Protein AF-H6BDT0-F1 (afdb_monomer_lite)

Structure (mmCIF, N/CA/C/O backbone):
data_AF-H6BDT0-F1
#
_entry.id   AF-H6BDT0-F1
#
loop_
_atom_site.group_PDB
_atom_site.id
_atom_site.type_symbol
_atom_site.label_atom_id
_atom_site.label_alt_id
_atom_site.label_comp_id
_atom_site.label_asym_id
_atom_site.label_entity_id
_atom_site.label_seq_id
_atom_site.pdbx_PDB_ins_code
_atom_site.Cartn_x
_atom_site.Cartn_y
_atom_site.Cartn_z
_atom_site.occupancy
_atom_site.B_iso_or_equiv
_atom_site.auth_seq_id
_atom_site.auth_comp_id
_atom_site.auth_asym_id
_atom_site.auth_atom_id
_atom_site.pdbx_PDB_model_num
ATOM 1 N N . LYS A 1 1 ? 19.150 3.826 -22.718 1.00 64.50 1 LYS A N 1
ATOM 2 C CA . LYS A 1 1 ? 18.398 5.050 -22.333 1.00 64.50 1 LYS A CA 1
ATOM 3 C C . LYS A 1 1 ? 16.943 4.719 -22.051 1.00 64.50 1 LYS A C 1
ATOM 5 O O . LYS A 1 1 ? 16.626 4.702 -20.880 1.00 64.50 1 LYS A O 1
ATOM 10 N N . ALA A 1 2 ? 16.120 4.353 -23.041 1.00 79.25 2 ALA A N 1
ATOM 11 C CA . ALA A 1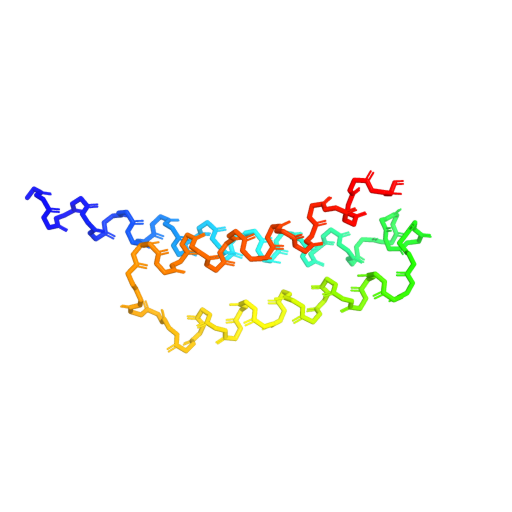 2 ? 14.727 3.963 -22.777 1.00 79.25 2 ALA A CA 1
ATOM 12 C C . ALA A 1 2 ? 14.605 2.754 -21.823 1.00 79.25 2 ALA A C 1
ATOM 14 O O . ALA A 1 2 ? 13.861 2.825 -20.855 1.00 79.25 2 ALA A O 1
ATOM 15 N N . GLU A 1 3 ? 15.417 1.707 -22.019 1.00 78.62 3 GLU A N 1
ATOM 16 C CA . GLU A 1 3 ? 15.423 0.533 -21.126 1.00 78.62 3 GLU A CA 1
ATOM 17 C C . GLU A 1 3 ? 15.853 0.882 -19.687 1.00 78.62 3 GLU A C 1
ATOM 19 O O . GLU A 1 3 ? 15.228 0.437 -18.729 1.00 78.62 3 GLU A O 1
ATOM 24 N N . ASP A 1 4 ? 16.873 1.733 -19.511 1.00 86.06 4 ASP A N 1
ATOM 25 C CA . ASP A 1 4 ? 17.284 2.223 -18.184 1.00 86.06 4 ASP A CA 1
ATOM 26 C C . ASP A 1 4 ? 16.173 3.044 -17.502 1.00 86.06 4 ASP A C 1
ATOM 28 O O . ASP A 1 4 ? 15.998 2.976 -16.285 1.00 86.06 4 ASP A O 1
ATOM 32 N N . GLU A 1 5 ? 15.426 3.831 -18.282 1.00 89.12 5 GLU A N 1
ATOM 33 C CA . GLU A 1 5 ? 14.317 4.657 -17.798 1.00 89.12 5 GLU A CA 1
ATOM 34 C C . GLU A 1 5 ? 13.108 3.805 -17.387 1.00 89.12 5 GLU A C 1
ATOM 36 O O . GLU A 1 5 ? 12.535 4.053 -16.326 1.00 89.12 5 GLU A O 1
ATOM 41 N N . GLU A 1 6 ? 12.763 2.770 -18.157 1.00 87.81 6 GLU A N 1
ATOM 42 C CA . GLU A 1 6 ? 11.706 1.813 -17.802 1.00 87.81 6 GLU A CA 1
ATOM 43 C C . GLU A 1 6 ? 12.054 1.023 -16.540 1.00 87.81 6 GLU A C 1
ATOM 45 O O . GLU A 1 6 ? 11.245 0.955 -15.611 1.00 87.81 6 GLU A O 1
ATOM 50 N N . HIS A 1 7 ? 13.281 0.501 -16.445 1.00 89.56 7 HIS A N 1
ATOM 51 C CA . HIS A 1 7 ? 13.736 -0.191 -15.240 1.00 89.56 7 HIS A CA 1
ATOM 52 C C . HIS A 1 7 ? 13.694 0.713 -14.010 1.00 89.56 7 HIS A C 1
ATOM 54 O O . HIS A 1 7 ? 13.250 0.285 -12.943 1.00 89.56 7 HIS A O 1
ATOM 60 N N . LYS A 1 8 ? 14.118 1.972 -14.155 1.00 93.88 8 LYS A N 1
ATOM 61 C CA . LYS A 1 8 ? 14.042 2.947 -13.069 1.00 93.88 8 LYS A CA 1
ATOM 62 C C . LYS A 1 8 ? 12.593 3.215 -12.661 1.00 93.88 8 LYS A C 1
ATOM 64 O O . LYS A 1 8 ? 12.292 3.133 -11.475 1.00 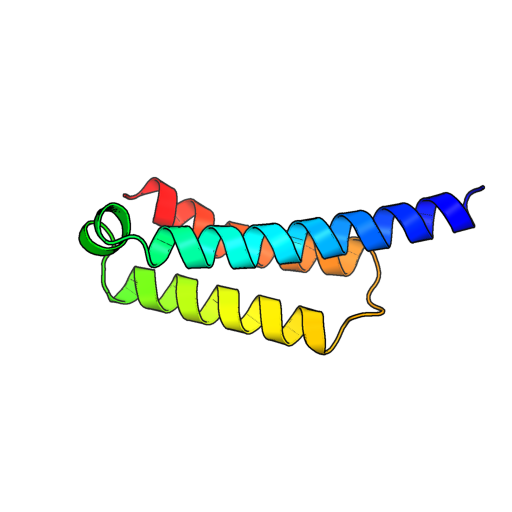93.88 8 LYS A O 1
ATOM 69 N N . LYS A 1 9 ? 11.696 3.472 -13.622 1.00 93.94 9 LYS A N 1
ATOM 70 C CA . LYS A 1 9 ? 10.270 3.720 -13.350 1.00 93.94 9 LYS A CA 1
ATOM 71 C C . LYS A 1 9 ? 9.646 2.542 -12.601 1.00 93.94 9 LYS A C 1
ATOM 73 O O . LYS A 1 9 ? 8.980 2.740 -11.595 1.00 93.94 9 LYS A O 1
ATOM 78 N N . LYS A 1 10 ? 9.926 1.315 -13.043 1.00 94.06 10 LYS A N 1
ATOM 79 C CA . LYS A 1 10 ? 9.463 0.081 -12.398 1.00 94.06 10 LYS A CA 1
ATOM 80 C C . LYS A 1 10 ? 9.916 -0.025 -10.941 1.00 94.06 10 LYS A C 1
ATOM 82 O O . LYS A 1 10 ? 9.106 -0.325 -10.068 1.00 94.06 10 LYS A O 1
ATOM 87 N N . VAL A 1 11 ? 11.196 0.238 -10.670 1.00 95.00 11 VAL A N 1
ATOM 88 C CA . VAL A 1 11 ? 11.741 0.228 -9.303 1.00 95.00 11 VAL A CA 1
ATOM 89 C C . VAL A 1 11 ? 11.104 1.324 -8.448 1.00 95.00 11 VAL A C 1
ATOM 91 O O . VAL A 1 11 ? 10.720 1.056 -7.312 1.00 95.00 11 VAL A O 1
ATOM 94 N N . ASP A 1 12 ? 10.94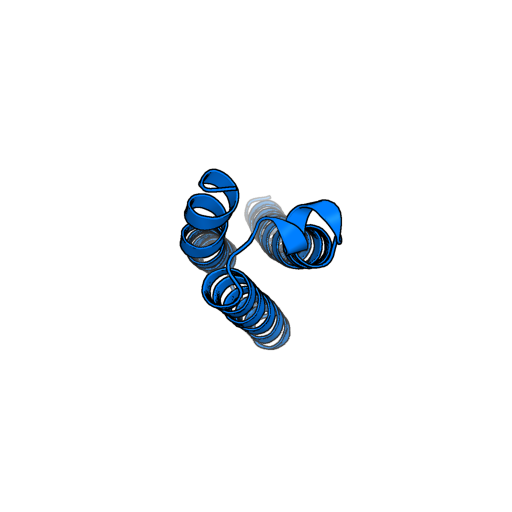4 2.530 -8.991 1.00 95.75 12 ASP A N 1
ATOM 95 C CA . ASP A 1 12 ? 10.341 3.658 -8.281 1.00 95.75 12 ASP A CA 1
ATOM 96 C C . ASP A 1 12 ? 8.863 3.383 -7.938 1.00 95.75 12 ASP A C 1
ATOM 98 O O . ASP A 1 12 ? 8.475 3.553 -6.780 1.00 95.75 12 ASP A O 1
ATOM 102 N N . SER A 1 13 ? 8.059 2.873 -8.882 1.00 96.62 13 SER A N 1
ATOM 103 C CA . SER A 1 13 ? 6.654 2.496 -8.646 1.00 96.62 13 SER A CA 1
ATOM 104 C C . SER A 1 13 ? 6.524 1.365 -7.620 1.00 96.62 13 SER A C 1
ATOM 106 O O . SER A 1 13 ? 5.706 1.451 -6.701 1.00 96.62 13 SER A O 1
ATOM 108 N N . LYS A 1 14 ? 7.377 0.332 -7.700 1.00 96.62 14 LYS A N 1
ATOM 109 C CA . LYS A 1 14 ? 7.417 -0.746 -6.699 1.00 96.62 14 LYS A CA 1
ATOM 110 C C . LYS A 1 14 ? 7.717 -0.201 -5.301 1.00 96.62 14 LYS A C 1
ATOM 112 O O . LYS A 1 14 ? 6.999 -0.510 -4.349 1.00 96.62 14 LYS A O 1
ATOM 117 N N . ASN A 1 15 ? 8.759 0.621 -5.181 1.00 96.12 15 ASN A N 1
ATOM 118 C CA . ASN A 1 15 ? 9.160 1.222 -3.912 1.00 96.12 15 ASN A CA 1
ATOM 119 C C . ASN A 1 15 ? 8.073 2.155 -3.366 1.00 96.12 15 ASN A C 1
ATOM 121 O O . ASN A 1 15 ? 7.882 2.225 -2.154 1.00 96.12 15 ASN A O 1
ATOM 125 N N . ALA A 1 16 ? 7.354 2.879 -4.227 1.00 97.06 16 ALA A N 1
ATOM 126 C CA . ALA A 1 16 ? 6.253 3.741 -3.813 1.00 97.06 16 ALA A CA 1
ATOM 127 C C . ALA A 1 16 ? 5.112 2.934 -3.174 1.00 97.06 16 ALA A C 1
ATOM 129 O O . ALA A 1 16 ? 4.675 3.277 -2.073 1.00 97.06 16 ALA A O 1
ATOM 130 N N . LEU A 1 17 ? 4.691 1.837 -3.815 1.00 97.19 17 LEU A N 1
ATOM 131 C CA . LEU A 1 17 ? 3.662 0.943 -3.281 1.00 97.19 17 LEU A CA 1
ATOM 132 C C . LEU A 1 17 ? 4.091 0.314 -1.951 1.00 97.19 17 LEU A C 1
ATOM 134 O O . LEU A 1 17 ? 3.333 0.332 -0.981 1.00 97.19 17 LEU A O 1
ATOM 138 N N . GLU A 1 18 ? 5.320 -0.202 -1.891 1.00 96.38 18 GLU A N 1
ATOM 139 C CA . GLU A 1 18 ? 5.870 -0.814 -0.680 1.00 96.38 18 GLU A CA 1
ATOM 140 C C . GLU A 1 18 ? 5.904 0.188 0.482 1.00 96.38 18 GLU A C 1
ATOM 142 O O . GLU A 1 18 ? 5.357 -0.069 1.559 1.00 96.38 18 GLU A O 1
ATOM 147 N N . ASN A 1 19 ? 6.468 1.374 0.243 1.00 97.50 19 ASN A N 1
ATOM 148 C CA . ASN A 1 19 ? 6.553 2.427 1.248 1.00 97.50 19 ASN A CA 1
ATOM 149 C C . ASN A 1 19 ? 5.169 2.869 1.727 1.00 97.50 19 ASN A C 1
ATOM 151 O O . ASN A 1 19 ? 4.970 3.037 2.930 1.00 97.50 19 ASN A O 1
ATOM 155 N N . TYR A 1 20 ? 4.203 3.050 0.824 1.00 96.69 20 TYR A N 1
ATOM 156 C CA . TYR A 1 20 ? 2.848 3.437 1.212 1.00 96.69 20 TYR A CA 1
ATOM 157 C C . TYR A 1 20 ? 2.179 2.365 2.072 1.00 96.69 20 TYR A C 1
ATOM 159 O O . TYR A 1 20 ? 1.639 2.690 3.131 1.00 96.69 20 TYR A O 1
ATOM 167 N N . ALA A 1 21 ? 2.261 1.094 1.669 1.00 96.88 21 ALA A N 1
ATOM 168 C CA . ALA A 1 21 ? 1.681 -0.017 2.415 1.00 96.88 21 ALA A CA 1
ATOM 169 C C . ALA A 1 21 ? 2.239 -0.087 3.847 1.00 96.88 21 ALA A C 1
ATOM 171 O O . ALA A 1 21 ? 1.470 -0.133 4.811 1.00 96.88 21 ALA A O 1
ATOM 172 N N . TYR A 1 22 ? 3.563 -0.011 4.012 1.00 95.94 22 TYR A N 1
ATOM 173 C CA . TYR A 1 22 ? 4.186 -0.026 5.339 1.00 95.94 22 TYR A CA 1
ATOM 174 C C . TYR A 1 22 ? 3.894 1.233 6.159 1.00 95.94 22 TYR A C 1
ATOM 176 O O . TYR A 1 22 ? 3.596 1.127 7.352 1.00 95.94 22 TYR A O 1
ATOM 184 N N . ASN A 1 23 ? 3.929 2.417 5.542 1.00 95.25 23 ASN A N 1
ATOM 185 C CA . ASN A 1 23 ? 3.608 3.669 6.224 1.00 95.25 23 ASN A CA 1
ATOM 186 C C . ASN A 1 23 ? 2.170 3.655 6.741 1.00 95.25 23 ASN A C 1
ATOM 188 O O . ASN A 1 23 ? 1.948 3.913 7.922 1.00 95.25 23 ASN A O 1
ATOM 192 N N . MET A 1 24 ? 1.208 3.265 5.901 1.00 94.56 24 MET A N 1
ATOM 193 C CA . MET A 1 24 ? -0.194 3.175 6.295 1.00 94.56 24 MET A CA 1
ATOM 194 C C . MET A 1 24 ? -0.402 2.142 7.406 1.00 94.56 24 MET A C 1
ATOM 196 O O . MET A 1 24 ? -1.150 2.387 8.354 1.00 94.56 24 MET A O 1
ATOM 200 N N . ARG A 1 25 ? 0.318 1.013 7.351 1.00 94.31 25 ARG A N 1
ATOM 201 C CA . ARG A 1 25 ? 0.280 -0.015 8.399 1.00 94.31 25 ARG A CA 1
ATOM 202 C C . ARG A 1 25 ? 0.717 0.542 9.744 1.00 94.31 25 ARG A C 1
ATOM 204 O O . ARG A 1 25 ? 0.112 0.226 10.764 1.00 94.31 25 ARG A O 1
ATOM 211 N N . ASN A 1 26 ? 1.769 1.352 9.748 1.00 94.38 26 ASN A N 1
ATOM 212 C CA . ASN A 1 26 ? 2.254 2.000 10.958 1.00 94.38 26 ASN A CA 1
ATOM 213 C C . ASN A 1 26 ? 1.259 3.059 11.441 1.00 94.38 26 ASN A C 1
ATOM 215 O O . ASN A 1 26 ? 0.958 3.100 12.630 1.00 94.38 26 ASN A O 1
ATOM 219 N N . THR A 1 27 ? 0.676 3.846 10.531 1.00 91.50 27 THR A N 1
ATOM 220 C CA . THR A 1 27 ? -0.346 4.849 10.858 1.00 91.50 27 THR A CA 1
ATOM 221 C C . THR A 1 27 ? -1.548 4.232 11.566 1.00 91.50 27 THR A C 1
ATOM 223 O O . THR A 1 27 ? -1.909 4.696 12.638 1.00 91.50 27 THR A O 1
ATOM 226 N N . ILE A 1 28 ? -2.145 3.159 11.041 1.00 91.81 28 ILE A N 1
ATOM 227 C CA . ILE A 1 28 ? -3.331 2.531 11.661 1.00 91.81 28 ILE A CA 1
ATOM 228 C C . ILE A 1 28 ? -3.016 1.697 12.914 1.00 91.81 28 ILE A C 1
ATOM 230 O O . ILE A 1 28 ? -3.934 1.278 13.626 1.00 91.81 28 ILE A O 1
ATOM 234 N N . LYS A 1 29 ? -1.732 1.413 13.162 1.00 91.50 29 LYS A N 1
ATOM 235 C CA . LYS A 1 29 ? -1.247 0.760 14.384 1.00 91.50 29 LYS A CA 1
ATOM 236 C C . LYS A 1 29 ? -0.879 1.755 15.480 1.00 91.50 29 LYS A C 1
ATOM 238 O O . LYS A 1 29 ? -0.793 1.338 16.629 1.00 91.50 29 LYS A O 1
ATOM 243 N N . ASP A 1 30 ? -0.688 3.030 15.152 1.00 93.44 30 ASP A N 1
ATOM 244 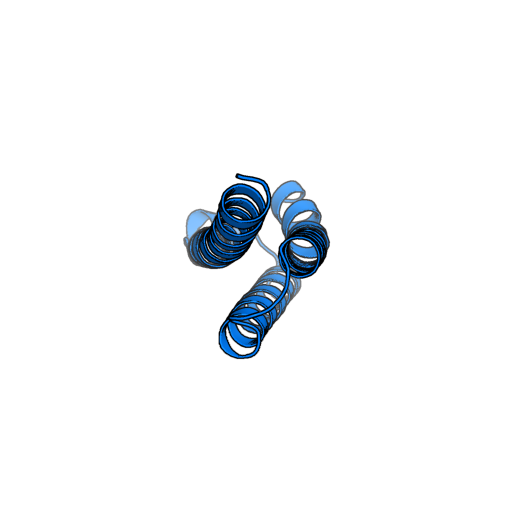C CA . ASP A 1 30 ? -0.494 4.079 16.148 1.00 93.44 30 ASP A CA 1
ATOM 245 C C . ASP A 1 30 ? -1.762 4.229 16.997 1.00 93.44 30 ASP A C 1
ATOM 247 O O . ASP A 1 30 ? -2.848 4.465 16.467 1.00 93.44 30 ASP A O 1
ATOM 251 N N . ASP A 1 31 ? -1.640 4.105 18.320 1.00 91.31 31 ASP A N 1
ATOM 252 C CA . ASP A 1 31 ? -2.776 4.145 19.249 1.00 91.31 31 ASP A CA 1
ATOM 253 C C . ASP A 1 31 ? -3.640 5.412 19.112 1.00 91.31 31 ASP A C 1
ATOM 255 O O . ASP A 1 31 ? -4.863 5.360 19.286 1.00 91.31 31 ASP A O 1
ATOM 259 N N . LYS A 1 32 ? -3.049 6.564 18.761 1.00 89.62 32 LYS A N 1
ATOM 260 C CA . LYS A 1 32 ? -3.788 7.833 18.619 1.00 89.62 32 LYS A CA 1
ATOM 261 C C . LYS A 1 32 ? -4.666 7.858 17.373 1.00 89.62 32 LYS A C 1
ATOM 263 O O . LYS A 1 32 ? -5.654 8.588 17.344 1.00 89.62 32 LYS A O 1
ATOM 268 N N . ILE A 1 33 ? -4.282 7.104 16.349 1.00 88.44 33 ILE A N 1
ATOM 269 C CA . ILE A 1 33 ? -5.019 6.961 15.092 1.00 88.44 33 ILE A CA 1
ATOM 270 C C . ILE A 1 33 ? -6.000 5.797 15.225 1.00 88.44 33 ILE A C 1
ATOM 272 O O . ILE A 1 33 ? -7.189 5.951 14.959 1.00 88.44 33 ILE A O 1
ATOM 276 N N . ALA A 1 34 ? -5.530 4.649 15.716 1.00 88.19 34 ALA A N 1
ATOM 277 C CA . ALA A 1 34 ? -6.324 3.440 15.896 1.00 88.19 34 ALA A CA 1
ATOM 278 C C . ALA A 1 34 ? -7.561 3.675 16.776 1.00 88.19 34 ALA A C 1
ATOM 280 O O . ALA A 1 34 ? -8.617 3.119 16.495 1.00 88.19 34 ALA A O 1
ATOM 281 N N . SER A 1 35 ? -7.451 4.522 17.806 1.00 90.75 35 SER A N 1
ATOM 282 C CA . SER A 1 35 ? -8.576 4.891 18.682 1.00 90.75 35 SER A CA 1
ATOM 283 C C . SER A 1 35 ? -9.650 5.752 18.007 1.00 90.75 35 SER A C 1
ATOM 285 O O . SER A 1 35 ? -10.774 5.811 18.502 1.00 90.75 35 SER A O 1
ATOM 287 N N . LYS A 1 36 ? -9.333 6.401 16.881 1.00 90.75 36 LYS A N 1
ATOM 288 C CA . LYS A 1 36 ? -10.274 7.208 16.090 1.00 90.75 36 LYS A CA 1
ATOM 289 C C . LYS A 1 36 ? -10.908 6.432 14.938 1.00 90.75 36 LYS A C 1
ATOM 291 O O . LYS A 1 36 ? -11.899 6.884 14.370 1.00 90.75 36 LYS A O 1
ATOM 296 N N . LEU A 1 37 ? -10.346 5.277 14.587 1.00 89.94 37 LEU A N 1
ATOM 297 C CA . LEU A 1 37 ? -10.833 4.446 13.497 1.00 89.94 37 LEU A CA 1
ATOM 298 C C . LEU A 1 37 ? -11.859 3.424 14.003 1.00 89.94 37 LEU A C 1
ATOM 300 O O . LEU A 1 37 ? -11.588 2.691 14.959 1.00 89.94 37 LEU A O 1
ATOM 304 N N . PRO A 1 38 ? -13.019 3.294 13.339 1.00 93.06 38 PRO A N 1
ATOM 305 C CA . PRO A 1 38 ? -13.914 2.170 13.574 1.00 93.06 38 PRO A CA 1
ATOM 306 C C . PRO A 1 38 ? -13.186 0.838 13.357 1.00 93.06 38 PRO A C 1
ATOM 308 O O . PRO A 1 38 ? -12.414 0.692 12.410 1.00 93.06 38 PRO A O 1
ATOM 311 N N . VAL A 1 39 ? -13.476 -0.173 14.182 1.00 91.81 39 VAL A N 1
ATOM 312 C CA . VAL A 1 39 ? -12.838 -1.504 14.080 1.00 91.81 39 VAL A CA 1
ATOM 313 C C . VAL A 1 39 ? -13.003 -2.111 12.680 1.00 91.81 39 VAL A C 1
ATOM 315 O O . VAL A 1 39 ? -12.072 -2.718 12.155 1.00 91.81 39 VAL A O 1
ATOM 318 N N . ALA A 1 40 ? -14.167 -1.909 12.055 1.00 92.75 40 ALA A N 1
ATOM 319 C CA . ALA A 1 40 ? -14.440 -2.371 10.696 1.00 92.75 40 ALA A CA 1
ATOM 320 C C . ALA A 1 40 ? -13.546 -1.684 9.649 1.00 92.75 40 ALA A C 1
ATOM 322 O O . ALA A 1 40 ? -13.011 -2.349 8.765 1.00 92.75 40 ALA A O 1
ATOM 323 N N . ASP A 1 41 ? -13.350 -0.371 9.777 1.00 93.50 41 ASP A N 1
ATOM 324 C CA . ASP A 1 41 ? -12.514 0.417 8.872 1.00 93.50 41 ASP A CA 1
ATOM 325 C C . ASP A 1 41 ? -11.029 0.094 9.064 1.00 93.50 41 ASP A C 1
ATOM 327 O O . ASP A 1 41 ? -10.314 -0.114 8.084 1.00 93.50 41 ASP A O 1
ATOM 331 N N . LYS A 1 42 ? -10.580 -0.051 10.319 1.00 92.62 42 LYS A N 1
ATOM 332 C CA . LYS A 1 42 ? -9.225 -0.513 10.638 1.00 92.62 42 LYS A CA 1
ATOM 333 C C . LYS A 1 42 ? -8.945 -1.864 9.986 1.00 92.62 42 LYS A C 1
ATOM 335 O O . LYS A 1 42 ? -7.955 -1.993 9.272 1.00 92.62 42 LYS A O 1
ATOM 340 N N . LYS A 1 43 ? -9.840 -2.839 10.177 1.00 94.44 43 LYS A N 1
ATOM 341 C CA . LYS A 1 43 ? -9.693 -4.168 9.579 1.00 94.44 43 LYS A CA 1
ATOM 342 C C . LYS A 1 43 ? -9.650 -4.101 8.051 1.00 94.44 43 LYS A C 1
ATOM 344 O O . LYS A 1 43 ? -8.832 -4.772 7.439 1.00 94.44 43 LYS A O 1
ATOM 349 N N . LYS A 1 44 ? -10.492 -3.268 7.434 1.00 95.19 44 LYS A N 1
ATOM 350 C CA . LYS A 1 44 ? -10.509 -3.093 5.977 1.00 95.19 44 LYS A CA 1
ATOM 351 C C . LYS A 1 44 ? -9.185 -2.541 5.443 1.00 95.19 44 LYS A C 1
ATOM 353 O O . LYS A 1 44 ? -8.729 -3.000 4.400 1.00 95.19 44 LYS A O 1
ATOM 358 N N . ILE A 1 45 ? -8.570 -1.585 6.145 1.00 94.75 45 ILE A N 1
ATOM 359 C CA . ILE A 1 45 ? -7.236 -1.095 5.783 1.00 94.75 45 ILE A CA 1
ATOM 360 C C . ILE A 1 45 ? -6.186 -2.193 5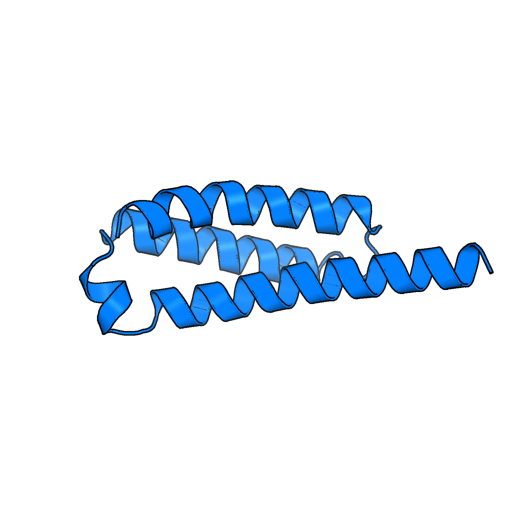.991 1.00 94.75 45 ILE A C 1
ATOM 362 O O . ILE A 1 45 ? -5.374 -2.409 5.098 1.00 94.75 45 ILE A O 1
ATOM 366 N N . GLU A 1 46 ? -6.191 -2.882 7.136 1.00 95.56 46 GLU A N 1
ATOM 367 C CA . GLU A 1 46 ? -5.236 -3.965 7.423 1.00 95.56 46 GLU A CA 1
ATOM 368 C C . GLU A 1 46 ? -5.279 -5.054 6.342 1.00 95.56 46 GLU A C 1
ATOM 370 O O . GLU A 1 46 ? -4.241 -5.381 5.771 1.00 95.56 46 GLU A O 1
ATOM 375 N N . ASP A 1 47 ? -6.477 -5.532 5.993 1.00 96.69 47 ASP A N 1
ATOM 376 C CA . ASP A 1 47 ? -6.672 -6.557 4.965 1.00 96.69 47 ASP A CA 1
ATOM 377 C C . ASP A 1 47 ? -6.195 -6.060 3.576 1.00 96.69 47 ASP A C 1
ATOM 379 O O . ASP A 1 47 ? -5.586 -6.818 2.818 1.00 96.69 47 ASP A O 1
ATOM 383 N N . ALA A 1 48 ? -6.416 -4.781 3.240 1.00 97.00 48 ALA A N 1
ATOM 384 C CA . ALA A 1 48 ? -5.959 -4.193 1.976 1.00 97.00 48 ALA A CA 1
ATOM 385 C C . ALA A 1 48 ? -4.429 -4.050 1.905 1.00 97.00 48 ALA A C 1
ATOM 387 O O . ALA A 1 48 ? -3.827 -4.362 0.876 1.00 97.00 48 ALA A O 1
ATOM 388 N N . ILE A 1 49 ? -3.794 -3.618 2.998 1.00 96.50 49 ILE A N 1
ATOM 389 C CA . ILE A 1 49 ? -2.334 -3.510 3.109 1.00 96.50 49 ILE A CA 1
ATOM 390 C C . ILE A 1 49 ? -1.687 -4.884 2.994 1.00 96.50 49 ILE A C 1
ATOM 392 O O . ILE A 1 49 ? -0.770 -5.058 2.195 1.00 96.50 49 ILE A O 1
ATOM 396 N N . ASP A 1 50 ? -2.155 -5.859 3.776 1.00 96.50 50 ASP A N 1
ATOM 397 C CA . ASP A 1 50 ? -1.589 -7.208 3.761 1.00 96.50 50 ASP A CA 1
ATOM 398 C C . ASP A 1 50 ? -1.772 -7.846 2.367 1.00 96.50 50 ASP A C 1
ATOM 400 O O . ASP A 1 50 ? -0.860 -8.499 1.854 1.00 96.50 50 ASP A O 1
ATOM 404 N N . GLY A 1 51 ? -2.897 -7.573 1.693 1.00 97.00 51 GLY A N 1
ATOM 405 C CA . GLY A 1 51 ? -3.122 -7.957 0.298 1.00 97.00 51 GLY A CA 1
ATOM 406 C C . GLY A 1 51 ? -2.166 -7.284 -0.695 1.00 97.00 51 GLY A C 1
ATOM 407 O O . GLY A 1 51 ? -1.684 -7.940 -1.618 1.00 97.00 51 GLY A O 1
ATOM 408 N N . ALA A 1 52 ? -1.859 -5.997 -0.521 1.00 97.12 52 ALA A N 1
ATOM 409 C CA . ALA A 1 52 ? -0.903 -5.279 -1.365 1.00 97.12 52 ALA A CA 1
ATOM 410 C C . ALA A 1 52 ? 0.540 -5.767 -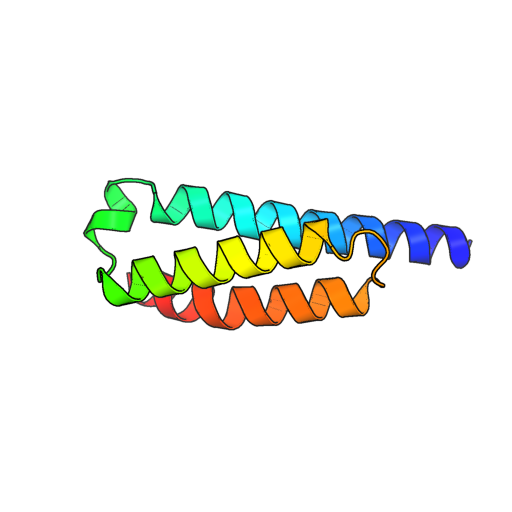1.166 1.00 97.12 52 ALA A C 1
ATOM 412 O O . ALA A 1 52 ? 1.245 -5.972 -2.151 1.00 97.12 52 ALA A O 1
ATOM 413 N N . ILE A 1 53 ? 0.955 -6.024 0.079 1.00 95.56 53 ILE A N 1
ATOM 414 C CA . ILE A 1 53 ? 2.274 -6.597 0.398 1.00 95.56 53 ILE A CA 1
ATOM 415 C C . ILE A 1 53 ? 2.397 -8.005 -0.193 1.00 95.56 53 ILE A C 1
ATOM 417 O O . ILE A 1 53 ? 3.358 -8.297 -0.896 1.00 95.56 53 ILE A O 1
ATOM 421 N N . SER A 1 54 ? 1.388 -8.859 0.002 1.00 97.12 54 SER A N 1
ATOM 422 C CA . SER A 1 54 ? 1.397 -10.202 -0.587 1.00 97.12 54 SER A CA 1
ATOM 423 C C . SER A 1 54 ? 1.444 -10.154 -2.117 1.00 97.12 54 SER A C 1
ATOM 425 O O . SER A 1 54 ? 2.132 -10.958 -2.748 1.00 97.12 54 SER A O 1
ATOM 427 N N . TRP A 1 55 ? 0.750 -9.196 -2.734 1.00 97.62 55 TRP A N 1
ATOM 428 C CA . TRP A 1 55 ? 0.836 -8.985 -4.174 1.00 97.62 55 TRP A CA 1
ATOM 429 C C . TRP A 1 55 ? 2.247 -8.544 -4.593 1.00 97.62 55 TRP A C 1
ATOM 431 O O . TRP A 1 55 ? 2.794 -9.145 -5.510 1.00 97.62 55 TRP A O 1
ATOM 441 N N . LEU A 1 56 ? 2.876 -7.589 -3.901 1.00 95.62 56 LEU A N 1
ATOM 442 C CA . LEU A 1 56 ? 4.262 -7.165 -4.157 1.00 95.62 56 LEU A CA 1
ATOM 443 C C . LEU A 1 56 ? 5.261 -8.330 -4.092 1.00 95.62 56 LEU A C 1
ATOM 445 O O . LEU A 1 56 ? 6.125 -8.447 -4.964 1.00 95.62 56 LEU A O 1
ATOM 449 N N . ASP A 1 57 ? 5.127 -9.199 -3.087 1.00 94.69 57 ASP A N 1
ATOM 450 C CA . ASP A 1 57 ? 6.007 -10.355 -2.887 1.00 94.69 57 ASP A CA 1
ATOM 451 C C . ASP A 1 57 ? 5.897 -11.370 -4.033 1.00 94.69 57 ASP A C 1
ATOM 453 O O . ASP A 1 57 ? 6.902 -11.936 -4.464 1.00 94.69 57 ASP A O 1
ATOM 457 N N . ASN A 1 58 ? 4.687 -11.573 -4.562 1.00 97.00 58 ASN A N 1
ATOM 458 C CA . ASN A 1 58 ? 4.435 -12.495 -5.673 1.00 97.00 58 ASN A CA 1
ATOM 459 C C . ASN A 1 58 ? 4.695 -11.872 -7.055 1.00 97.00 58 ASN A C 1
ATOM 461 O O . ASN A 1 58 ? 4.897 -12.598 -8.025 1.00 97.00 58 ASN A O 1
ATOM 465 N N . ASN A 1 59 ? 4.704 -10.542 -7.154 1.00 95.12 59 ASN A N 1
ATOM 466 C CA . ASN A 1 59 ? 4.770 -9.804 -8.415 1.00 95.12 59 ASN A CA 1
ATOM 467 C C . ASN A 1 59 ? 6.008 -8.895 -8.477 1.00 95.12 59 ASN A C 1
ATOM 469 O O . ASN A 1 59 ? 5.961 -7.781 -8.988 1.00 95.12 59 ASN A O 1
ATOM 473 N N . GLN A 1 60 ? 7.161 -9.370 -7.988 1.00 91.94 60 GLN A N 1
ATOM 474 C CA . GLN A 1 60 ? 8.398 -8.573 -7.964 1.00 91.94 60 GLN A CA 1
ATOM 475 C C . GLN A 1 60 ? 8.889 -8.121 -9.348 1.00 91.94 60 GLN A C 1
ATOM 477 O O . GLN A 1 60 ? 9.677 -7.176 -9.429 1.00 91.94 60 GLN A O 1
ATOM 482 N N . LEU A 1 61 ? 8.449 -8.807 -10.406 1.00 92.69 61 LEU A N 1
ATOM 483 C CA . LEU A 1 61 ? 8.778 -8.531 -11.801 1.00 92.69 61 LEU A CA 1
ATOM 484 C C . LEU A 1 61 ? 7.624 -7.876 -12.576 1.00 92.69 61 LEU A C 1
ATOM 486 O O . LEU A 1 61 ? 7.737 -7.800 -13.794 1.00 92.69 61 LEU A O 1
ATOM 490 N N . ALA A 1 62 ? 6.567 -7.402 -11.912 1.00 95.25 62 ALA A N 1
ATOM 491 C CA . ALA A 1 62 ? 5.490 -6.655 -12.564 1.00 95.25 62 ALA A CA 1
ATOM 492 C C . ALA A 1 62 ? 5.992 -5.353 -13.198 1.00 95.25 62 ALA A C 1
ATOM 494 O O . ALA A 1 62 ? 7.053 -4.838 -12.843 1.00 95.25 62 ALA A O 1
ATOM 495 N N . GLU A 1 63 ? 5.245 -4.820 -14.148 1.00 95.50 63 GLU A N 1
ATOM 496 C CA . GLU A 1 63 ? 5.576 -3.570 -14.818 1.00 95.50 63 GLU A CA 1
ATOM 497 C C . GLU A 1 63 ? 5.166 -2.350 -13.988 1.00 95.50 63 GLU A C 1
ATOM 499 O O . GLU A 1 63 ? 4.361 -2.437 -13.059 1.00 95.50 63 GLU A O 1
ATOM 504 N N . ALA A 1 64 ? 5.743 -1.188 -14.310 1.00 95.38 64 ALA A N 1
ATOM 505 C CA . ALA A 1 64 ? 5.489 0.046 -13.563 1.00 95.38 64 ALA A CA 1
ATOM 506 C C . ALA A 1 64 ? 3.988 0.364 -13.455 1.00 95.38 64 ALA A C 1
ATOM 508 O O . ALA A 1 64 ? 3.509 0.718 -12.382 1.00 95.38 64 ALA A O 1
ATOM 509 N N . ASP A 1 65 ? 3.244 0.167 -14.544 1.00 95.19 65 ASP A N 1
ATOM 510 C CA . ASP A 1 65 ? 1.814 0.467 -14.588 1.00 95.19 65 ASP A CA 1
ATOM 511 C C . ASP A 1 65 ? 0.992 -0.497 -13.704 1.00 95.19 65 ASP A C 1
ATOM 513 O O . ASP A 1 65 ? 0.005 -0.083 -13.101 1.00 95.19 65 ASP A O 1
ATOM 517 N N . GLU A 1 66 ? 1.430 -1.751 -13.533 1.00 96.94 66 GLU A N 1
ATOM 518 C CA . GLU A 1 66 ? 0.790 -2.709 -12.619 1.00 96.94 66 GLU A CA 1
ATOM 519 C C . GLU A 1 66 ? 1.019 -2.322 -11.150 1.00 96.94 66 GLU A C 1
ATOM 521 O O . GLU A 1 66 ? 0.096 -2.395 -10.333 1.00 96.94 66 GLU A O 1
ATOM 526 N N . PHE A 1 67 ? 2.232 -1.867 -10.807 1.00 97.31 67 PHE A N 1
ATOM 527 C CA . PHE A 1 67 ? 2.517 -1.306 -9.482 1.00 97.31 67 PHE A CA 1
ATOM 528 C C . PHE A 1 67 ? 1.682 -0.044 -9.219 1.00 97.31 67 PHE A C 1
ATOM 530 O O . PHE A 1 67 ? 1.109 0.091 -8.136 1.00 97.31 67 PHE A O 1
ATOM 537 N N . ASP A 1 68 ? 1.570 0.849 -10.206 1.00 96.31 68 ASP A N 1
ATOM 538 C CA . ASP A 1 68 ? 0.787 2.084 -10.102 1.00 96.31 68 ASP A CA 1
ATOM 539 C C . ASP A 1 68 ? -0.716 1.794 -9.938 1.00 96.31 68 ASP A C 1
ATOM 541 O O . ASP A 1 68 ? -1.405 2.458 -9.161 1.00 96.31 68 ASP A O 1
ATOM 545 N N . ASP A 1 69 ? -1.252 0.791 -10.632 1.00 97.56 69 ASP A N 1
ATOM 546 C CA . ASP A 1 69 ? -2.656 0.399 -10.495 1.00 97.56 69 ASP A CA 1
ATOM 547 C C . ASP A 1 69 ? -2.939 -0.251 -9.139 1.00 97.56 69 ASP A C 1
ATOM 549 O O . ASP A 1 69 ? -3.943 0.070 -8.493 1.00 97.56 69 ASP A O 1
ATOM 553 N N . LYS A 1 70 ? -2.019 -1.088 -8.644 1.00 97.50 70 LYS A N 1
ATOM 554 C CA . LYS A 1 70 ? -2.132 -1.650 -7.295 1.00 97.50 70 LYS A CA 1
ATOM 555 C C . LYS A 1 70 ? -2.035 -0.572 -6.210 1.00 97.50 70 LYS A C 1
ATOM 557 O O . LYS A 1 70 ? -2.753 -0.647 -5.211 1.00 97.50 70 LYS A O 1
ATOM 562 N N . MET A 1 71 ? -1.210 0.455 -6.422 1.00 97.00 71 MET A N 1
ATOM 563 C CA . MET A 1 71 ? -1.143 1.646 -5.571 1.00 97.00 71 MET A CA 1
ATOM 564 C C . MET A 1 71 ? -2.478 2.385 -5.527 1.00 97.00 71 MET A C 1
ATOM 566 O O . MET A 1 71 ? -3.001 2.612 -4.438 1.00 97.00 71 MET A O 1
ATOM 570 N N . LYS A 1 72 ? -3.087 2.680 -6.682 1.00 97.12 72 LYS A N 1
ATOM 571 C CA . LYS A 1 72 ? -4.401 3.347 -6.737 1.00 97.12 72 LYS A CA 1
ATOM 572 C C . LYS A 1 72 ? -5.490 2.544 -6.030 1.00 97.12 72 LYS A C 1
ATOM 574 O O . LYS A 1 72 ? -6.358 3.134 -5.389 1.00 97.12 72 LYS A O 1
ATOM 579 N N . GLU A 1 73 ? -5.467 1.215 -6.141 1.00 96.38 73 GLU A N 1
ATOM 580 C CA . GLU A 1 73 ? -6.407 0.346 -5.426 1.00 96.38 73 GLU A CA 1
ATOM 581 C C . GLU A 1 73 ? -6.256 0.500 -3.906 1.00 96.38 73 GLU A C 1
ATOM 583 O O . GLU A 1 73 ? -7.246 0.719 -3.200 1.00 96.38 73 GLU A O 1
ATOM 588 N N . LEU A 1 74 ? -5.017 0.443 -3.409 1.00 96.62 74 LEU A N 1
ATOM 589 C CA . LEU A 1 74 ? -4.722 0.595 -1.989 1.00 96.62 74 LEU A CA 1
ATOM 590 C C . LEU A 1 74 ? -5.105 1.996 -1.485 1.00 96.62 74 LEU A C 1
ATOM 592 O O . LEU A 1 74 ? -5.826 2.125 -0.494 1.00 96.62 74 LEU A O 1
ATOM 596 N N . GLU A 1 75 ? -4.712 3.046 -2.205 1.00 96.00 75 GLU A N 1
ATOM 597 C CA . GLU A 1 75 ? -5.078 4.434 -1.910 1.00 96.00 75 GLU A CA 1
ATOM 598 C C . GLU A 1 75 ? -6.596 4.651 -1.925 1.00 96.00 75 GLU A C 1
ATOM 600 O O . GLU A 1 75 ? -7.138 5.326 -1.049 1.00 96.00 75 GLU A O 1
ATOM 605 N N . GLY A 1 76 ? -7.306 4.044 -2.878 1.00 96.75 76 GLY A N 1
ATOM 606 C CA . GLY A 1 76 ? -8.761 4.119 -2.991 1.00 96.75 76 GLY A CA 1
ATOM 607 C C . GLY A 1 76 ? -9.498 3.530 -1.786 1.00 96.75 76 GLY A C 1
ATOM 608 O O . GLY A 1 76 ? -10.633 3.921 -1.509 1.00 96.75 76 GLY A O 1
ATOM 609 N N . ILE A 1 77 ? -8.857 2.629 -1.037 1.00 95.19 77 ILE A N 1
ATOM 610 C CA . ILE A 1 77 ? -9.388 2.071 0.210 1.00 95.19 77 ILE A CA 1
ATOM 611 C C . ILE A 1 77 ? -8.939 2.906 1.412 1.00 95.19 77 ILE A C 1
ATOM 613 O O . ILE A 1 77 ? -9.766 3.253 2.258 1.00 95.19 77 ILE A O 1
ATOM 617 N N . CYS A 1 78 ? -7.651 3.241 1.493 1.00 94.06 78 CYS A N 1
ATOM 618 C CA . CYS A 1 78 ? -7.067 3.917 2.648 1.00 94.06 78 CYS A CA 1
ATOM 619 C C . CYS A 1 78 ? -7.486 5.391 2.746 1.00 94.06 78 CYS A C 1
ATOM 621 O O . CYS A 1 78 ? -7.950 5.826 3.800 1.00 94.06 78 CYS A O 1
ATOM 623 N N . ASN A 1 79 ? -7.390 6.156 1.655 1.00 93.38 79 ASN A N 1
ATOM 624 C CA . ASN A 1 79 ? -7.659 7.596 1.643 1.00 93.38 79 ASN A CA 1
ATOM 625 C C . ASN A 1 79 ? -9.063 7.973 2.159 1.00 93.38 79 ASN A C 1
ATOM 627 O O . ASN A 1 79 ? -9.145 8.851 3.021 1.00 93.38 79 ASN A O 1
ATOM 631 N N . PRO A 1 80 ? -10.176 7.338 1.726 1.00 94.19 80 PRO A N 1
ATOM 632 C CA . PRO A 1 80 ? -11.503 7.707 2.223 1.00 94.19 80 PRO A CA 1
ATOM 633 C C . PRO A 1 80 ? -11.739 7.333 3.688 1.00 94.19 80 PRO A C 1
ATOM 635 O O . PRO A 1 80 ? -12.661 7.870 4.294 1.00 94.19 80 PRO A O 1
ATOM 638 N N . ILE A 1 81 ? -10.964 6.406 4.254 1.00 91.12 81 ILE A N 1
ATOM 639 C CA . ILE A 1 81 ? -11.062 6.035 5.668 1.00 91.12 81 ILE A CA 1
ATOM 640 C C . ILE A 1 81 ? -10.238 7.005 6.516 1.00 91.12 81 ILE A C 1
ATOM 642 O O . ILE A 1 81 ? -10.751 7.553 7.487 1.00 91.12 81 ILE A O 1
ATOM 646 N N . ILE A 1 82 ? -8.994 7.279 6.115 1.00 87.88 82 ILE A N 1
ATOM 647 C CA . ILE A 1 82 ? -8.122 8.234 6.809 1.00 87.88 82 ILE A CA 1
ATOM 648 C C . ILE A 1 82 ? -8.714 9.648 6.781 1.00 87.88 82 ILE A C 1
ATOM 650 O O . ILE A 1 82 ? -8.609 10.366 7.767 1.00 87.88 82 ILE A O 1
ATOM 654 N N . ALA A 1 83 ? -9.403 10.038 5.705 1.00 89.50 83 ALA A N 1
ATOM 655 C CA . ALA A 1 83 ? -10.090 11.329 5.629 1.00 89.50 83 ALA A CA 1
ATOM 656 C C . ALA A 1 83 ? -11.312 11.456 6.564 1.00 89.50 83 ALA A C 1
ATOM 658 O O . ALA A 1 83 ? -11.790 12.567 6.778 1.00 89.50 83 ALA A O 1
ATOM 659 N N . LYS A 1 84 ? -11.847 10.341 7.085 1.00 82.44 84 LYS A N 1
ATOM 660 C CA . LYS A 1 84 ? -12.985 10.321 8.026 1.00 82.44 84 LYS A CA 1
ATOM 661 C C . LYS A 1 84 ? -12.562 10.347 9.500 1.00 82.44 84 LYS A C 1
ATOM 663 O O . LYS A 1 84 ? -13.439 10.434 10.359 1.00 82.44 84 LYS A O 1
ATOM 668 N N . MET A 1 85 ? -11.264 10.223 9.776 1.00 77.75 85 MET A N 1
ATOM 669 C CA . MET A 1 85 ? -10.658 10.297 11.111 1.00 77.75 85 MET A CA 1
ATOM 670 C C . MET A 1 85 ? -10.570 11.739 11.623 1.00 77.75 85 MET A C 1
ATOM 672 O O . MET A 1 85 ? -10.682 11.924 12.859 1.00 77.75 85 MET A O 1
#

Radius of gyration: 14.3 Å; chains: 1; bounding box: 33×24×42 Å

Secondary structure (DSSP, 8-state):
-HHHHHHHHHHHHHHHHHHHHHHHHHHHHSHHHHTTS-HHHHHHHHHHHHHHHHHHHH-TT--HHHHHHHHHHHHHHHHHHHTT-

InterPro domains:
  IPR013126 Heat shock protein 70 family [PF00012] (2-85)
  IPR029048 Heat shock protein 70kD, C-terminal domain superfamily [G3DSA:1.20.1270.10] (5-85)
  IPR029048 Heat shock protein 70kD, C-terminal domain superfamily [SSF100934] (12-85)

Sequence (85 aa):
KAEDEEHKKKVDSKNALENYAYNMRNTIKDDKIASKLPVADKKKIEDAIDGAISWLDNNQLAEADEFDDKMKELEGICNPIIAKM

Organism: Lolium perenne (NCBI:txid4522)

pLDDT: mean 93.23, std 5.22, range [64.5, 97.62]

Foldseek 3Di:
DVVVVQVVLFVVLLVVLLVVLVVLVVQCVPPVNVVQADPVLSVQLVVLSVVSVVCCVVPVPDGNVVSVVSSVVSCVSRVVRSVND